Protein AF-A0AAX4PA21-F1 (afdb_monomer_lite)

Organism: NCBI:txid1461544

Radius of gyration: 29.42 Å; chains: 1; bounding box: 77×60×31 Å

Foldseek 3Di:
DVQLVVLLVLLVLLLPDDPVVDPDPVVVVVSVVLSVVLSVCVNVVPPVVVSVVVSVVSSVVCVVVSVVVVVVVVVVVVVVPPPCVVVVVVPPDDPDPDDDDDPPVVVVVVVCVVVVDDPVRVVVVVVVVVVVVVDDPPDD

Structure (mmCIF, N/CA/C/O backbone):
data_AF-A0AAX4PA21-F1
#
_entry.id   AF-A0AAX4PA21-F1
#
loop_
_atom_site.group_PDB
_atom_site.id
_atom_site.type_symbol
_atom_site.label_atom_id
_atom_site.label_alt_id
_atom_site.label_comp_id
_atom_site.label_asym_id
_atom_site.label_entity_id
_atom_site.label_seq_id
_atom_site.pdbx_PDB_ins_code
_atom_site.Cartn_x
_atom_site.Cartn_y
_atom_site.Cartn_z
_atom_site.occupancy
_atom_site.B_iso_or_equiv
_atom_site.auth_seq_id
_atom_site.auth_comp_id
_atom_site.auth_asym_id
_atom_site.auth_atom_id
_atom_site.pdbx_PDB_model_num
ATOM 1 N N . MET A 1 1 ? -2.334 -5.717 19.738 1.00 76.00 1 MET A N 1
ATOM 2 C CA . MET A 1 1 ? -1.137 -5.863 18.885 1.00 76.00 1 MET A CA 1
ATOM 3 C C . MET A 1 1 ? -1.393 -6.739 17.661 1.00 76.00 1 MET A C 1
ATOM 5 O O . MET A 1 1 ? -1.320 -6.211 16.564 1.00 76.00 1 MET A O 1
ATOM 9 N N . GLU A 1 2 ? -1.740 -8.027 17.789 1.00 87.81 2 GLU A N 1
ATOM 10 C CA . GLU A 1 2 ? -1.942 -8.899 16.606 1.00 87.81 2 GLU A CA 1
ATOM 11 C C . GLU A 1 2 ? -3.071 -8.433 15.673 1.00 87.81 2 GLU A C 1
ATOM 13 O O . GLU A 1 2 ? -2.865 -8.357 14.466 1.00 87.81 2 GLU A O 1
ATOM 18 N N . ARG A 1 3 ? -4.227 -8.036 16.227 1.00 87.81 3 ARG A N 1
ATOM 19 C CA . ARG A 1 3 ? -5.354 -7.486 15.447 1.00 87.81 3 ARG A CA 1
ATOM 20 C C . ARG A 1 3 ? -4.945 -6.266 14.617 1.00 87.81 3 ARG A C 1
ATOM 22 O O . ARG A 1 3 ? -5.234 -6.201 13.432 1.00 87.81 3 ARG A O 1
ATOM 29 N N . GLU A 1 4 ? -4.270 -5.311 15.248 1.00 90.12 4 GLU A N 1
ATOM 30 C CA . GLU A 1 4 ? -3.780 -4.088 14.603 1.00 90.12 4 GLU A CA 1
ATOM 31 C C . GLU A 1 4 ? -2.788 -4.410 13.484 1.00 90.12 4 GLU A C 1
ATOM 33 O O . GLU A 1 4 ? -2.931 -3.909 12.371 1.00 90.12 4 GLU A O 1
ATOM 38 N N . ARG A 1 5 ? -1.820 -5.295 13.756 1.00 89.88 5 ARG A N 1
ATOM 39 C CA . ARG A 1 5 ? -0.847 -5.733 12.752 1.00 89.88 5 ARG A CA 1
ATOM 40 C C . ARG A 1 5 ? -1.543 -6.393 11.558 1.00 89.88 5 ARG A C 1
ATOM 42 O O . ARG A 1 5 ? -1.212 -6.052 10.430 1.00 89.88 5 ARG A O 1
ATOM 49 N N . ALA A 1 6 ? -2.523 -7.266 11.796 1.00 91.62 6 ALA A N 1
ATOM 50 C CA . ALA A 1 6 ? -3.280 -7.927 10.734 1.00 91.62 6 ALA A CA 1
ATOM 51 C C . ALA A 1 6 ? -4.089 -6.934 9.879 1.00 91.62 6 ALA A C 1
ATOM 53 O O . ALA A 1 6 ? -4.144 -7.071 8.658 1.00 91.62 6 ALA A O 1
ATOM 54 N N . LEU A 1 7 ? -4.690 -5.913 10.503 1.00 91.31 7 LEU A N 1
ATOM 55 C CA . LEU A 1 7 ? -5.422 -4.863 9.788 1.00 91.31 7 LEU A CA 1
ATOM 56 C C . LEU A 1 7 ? -4.486 -4.007 8.928 1.00 91.31 7 LEU A C 1
ATOM 58 O O . LEU A 1 7 ? -4.760 -3.828 7.742 1.00 91.31 7 LEU A O 1
ATOM 62 N N . ARG A 1 8 ? -3.358 -3.542 9.480 1.00 91.94 8 ARG A N 1
ATOM 63 C CA . ARG A 1 8 ? -2.362 -2.779 8.707 1.00 91.94 8 ARG A CA 1
ATOM 64 C C . ARG A 1 8 ? -1.780 -3.592 7.558 1.00 91.94 8 ARG A C 1
ATOM 66 O O . ARG A 1 8 ? -1.688 -3.093 6.442 1.00 91.94 8 ARG A O 1
ATOM 73 N N . GLU A 1 9 ? -1.441 -4.855 7.805 1.00 92.12 9 GLU A N 1
ATOM 74 C CA . GLU A 1 9 ? -0.920 -5.749 6.770 1.00 92.12 9 GLU A CA 1
ATOM 75 C C . GLU A 1 9 ? -1.925 -5.945 5.630 1.00 92.12 9 GLU A C 1
ATOM 77 O O . GLU A 1 9 ? -1.547 -5.894 4.460 1.00 92.12 9 GLU A O 1
ATOM 82 N N . ARG A 1 10 ? -3.215 -6.108 5.948 1.00 90.69 10 ARG A N 1
ATOM 83 C CA . ARG A 1 10 ? -4.277 -6.201 4.938 1.00 90.69 10 ARG A CA 1
ATOM 84 C C . ARG A 1 10 ? -4.335 -4.947 4.065 1.00 90.69 10 ARG A C 1
ATOM 86 O O . ARG A 1 10 ? -4.359 -5.075 2.844 1.00 90.69 10 ARG A O 1
ATOM 93 N N . VAL A 1 11 ? -4.311 -3.759 4.671 1.00 91.06 11 VAL A N 1
ATOM 94 C CA . VAL A 1 11 ? -4.324 -2.491 3.924 1.00 91.06 11 VAL A CA 1
ATOM 95 C C . VAL A 1 11 ? -3.082 -2.375 3.044 1.00 91.06 11 VAL A C 1
ATOM 97 O O . VAL A 1 11 ? -3.195 -2.112 1.853 1.00 91.06 11 VAL A O 1
ATOM 100 N N . TYR A 1 12 ? -1.893 -2.649 3.575 1.00 90.50 12 TYR A N 1
ATOM 101 C CA . TYR A 1 12 ? -0.655 -2.500 2.806 1.00 90.50 12 TYR A CA 1
ATOM 102 C C . TYR A 1 12 ? -0.570 -3.492 1.639 1.00 90.50 12 TYR A C 1
ATOM 104 O O . TYR A 1 12 ? -0.027 -3.158 0.591 1.00 90.50 12 TYR A O 1
ATOM 112 N N . ARG A 1 13 ? -1.166 -4.684 1.775 1.00 88.25 13 ARG A N 1
ATOM 113 C CA . ARG A 1 13 ? -1.287 -5.647 0.670 1.00 88.25 13 ARG A CA 1
ATOM 114 C C . ARG A 1 13 ? -2.233 -5.172 -0.438 1.00 88.25 13 ARG A C 1
ATOM 116 O O . ARG A 1 13 ? -1.975 -5.479 -1.598 1.00 88.25 13 ARG A O 1
ATOM 123 N N . ALA A 1 14 ? -3.304 -4.450 -0.106 1.00 87.06 14 ALA A N 1
ATOM 124 C CA . ALA A 1 14 ? -4.195 -3.843 -1.102 1.00 87.06 14 ALA A CA 1
ATOM 125 C C . ALA A 1 14 ? -3.527 -2.647 -1.813 1.00 87.06 14 ALA A C 1
ATOM 127 O O . ALA A 1 14 ? -3.688 -2.446 -3.018 1.00 87.06 14 ALA A O 1
ATOM 128 N N . PHE A 1 15 ? -2.713 -1.890 -1.076 1.00 87.56 15 PHE A N 1
ATOM 129 C CA . PHE A 1 15 ? -1.952 -0.741 -1.561 1.00 87.56 15 PHE A CA 1
ATOM 130 C C . PHE A 1 15 ? -0.534 -1.137 -2.014 1.00 87.56 15 PHE A C 1
ATOM 132 O O . PHE A 1 15 ? 0.468 -0.718 -1.430 1.00 87.56 15 PHE A O 1
ATOM 139 N N . CYS A 1 16 ? -0.441 -1.900 -3.106 1.00 85.19 16 CYS A N 1
ATOM 140 C CA . CYS A 1 16 ? 0.825 -2.445 -3.617 1.00 85.19 16 CYS A CA 1
ATOM 141 C C . CYS A 1 16 ? 1.466 -1.677 -4.795 1.00 85.19 16 CYS A C 1
ATOM 143 O O . CYS A 1 16 ? 2.430 -2.170 -5.384 1.00 85.19 16 CYS A O 1
ATOM 145 N N . ALA A 1 17 ? 0.951 -0.500 -5.170 1.00 85.69 17 ALA A N 1
ATOM 146 C CA . ALA A 1 17 ? 1.513 0.276 -6.276 1.00 85.69 17 ALA A CA 1
ATOM 147 C C . ALA A 1 17 ? 2.932 0.788 -5.938 1.00 85.69 17 ALA A C 1
ATOM 149 O O . ALA A 1 17 ? 3.114 1.425 -4.894 1.00 85.69 17 ALA A O 1
ATOM 150 N N . PRO A 1 18 ? 3.945 0.529 -6.789 1.00 87.38 18 PRO A N 1
ATOM 151 C CA . PRO A 1 18 ? 5.292 1.046 -6.584 1.00 87.38 18 PRO A CA 1
ATOM 152 C C . PRO A 1 18 ? 5.378 2.530 -6.964 1.00 87.38 18 PRO A C 1
ATOM 154 O O . PRO A 1 18 ? 4.557 3.029 -7.739 1.00 87.38 18 PRO A O 1
ATOM 157 N N . ARG A 1 19 ? 6.404 3.223 -6.458 1.00 86.81 19 ARG A N 1
ATOM 158 C CA . ARG A 1 19 ? 6.626 4.663 -6.673 1.00 86.81 19 ARG A CA 1
ATOM 159 C C . ARG A 1 19 ? 6.642 5.047 -8.155 1.00 86.81 19 ARG A C 1
ATOM 161 O O . ARG A 1 19 ? 6.171 6.116 -8.523 1.00 86.81 19 ARG A O 1
ATOM 168 N N . GLU A 1 20 ? 7.174 4.176 -8.996 1.00 88.38 20 GLU A N 1
ATOM 169 C CA . GLU A 1 20 ? 7.315 4.364 -10.438 1.00 88.38 20 GLU A CA 1
ATOM 170 C C . GLU A 1 20 ? 5.966 4.388 -11.175 1.00 88.38 20 GLU A C 1
ATOM 172 O O . GLU A 1 20 ? 5.917 4.782 -12.337 1.00 88.38 20 GLU A O 1
ATOM 177 N N . SER A 1 21 ? 4.871 3.992 -10.515 1.00 84.56 21 SER A N 1
ATOM 178 C CA . SER A 1 21 ? 3.516 4.041 -11.087 1.00 84.56 21 SER A CA 1
ATOM 179 C C . SER A 1 21 ? 2.925 5.452 -11.120 1.00 84.56 21 SER A C 1
ATOM 181 O O . SER A 1 21 ? 1.872 5.648 -11.721 1.00 84.56 21 SER A O 1
ATOM 183 N N . PHE A 1 22 ? 3.571 6.421 -10.469 1.00 87.75 22 PHE A N 1
ATOM 184 C CA . PHE A 1 22 ? 3.063 7.780 -10.291 1.00 87.75 22 PHE A CA 1
ATOM 185 C C . PHE A 1 22 ? 3.906 8.774 -11.087 1.00 87.75 22 PHE A C 1
ATOM 187 O O . PHE A 1 22 ? 5.134 8.661 -11.145 1.00 87.75 22 PHE A O 1
ATOM 194 N N . ALA A 1 23 ? 3.253 9.761 -11.703 1.00 90.50 23 ALA A N 1
ATOM 195 C CA . ALA A 1 23 ? 3.933 10.749 -12.535 1.00 90.50 23 ALA A CA 1
ATOM 196 C C . ALA A 1 23 ? 4.616 11.826 -11.683 1.00 90.50 23 ALA A C 1
ATOM 198 O O . ALA A 1 23 ? 5.669 12.349 -12.059 1.00 90.50 23 ALA A O 1
ATOM 199 N N . THR A 1 24 ? 4.033 12.151 -10.527 1.00 95.25 24 THR A N 1
ATOM 200 C CA . THR A 1 24 ? 4.516 13.214 -9.640 1.00 95.25 24 THR A CA 1
ATOM 201 C C . THR A 1 24 ? 4.791 12.720 -8.220 1.00 95.25 24 THR A C 1
ATOM 203 O O . THR A 1 24 ? 4.386 11.635 -7.805 1.00 95.25 24 THR A O 1
ATOM 206 N N . ASN A 1 25 ? 5.554 13.514 -7.461 1.00 94.25 25 ASN A N 1
ATOM 207 C CA . ASN A 1 25 ? 5.801 13.236 -6.044 1.00 94.25 25 ASN A CA 1
ATOM 208 C C . ASN A 1 25 ? 4.532 13.452 -5.209 1.00 94.25 25 ASN A C 1
ATOM 210 O O . ASN A 1 25 ? 4.276 12.675 -4.299 1.00 94.25 25 ASN A O 1
ATOM 214 N N . AS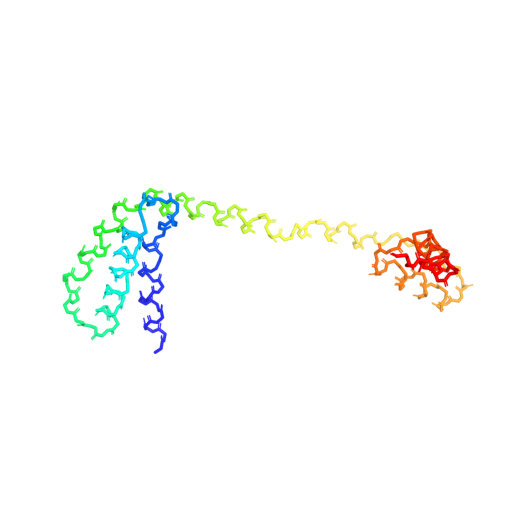P A 1 26 ? 3.733 14.455 -5.565 1.00 95.69 26 ASP A N 1
ATOM 215 C CA . ASP A 1 26 ? 2.504 14.797 -4.851 1.00 95.69 26 ASP A CA 1
ATOM 216 C C . ASP A 1 26 ? 1.485 13.657 -4.945 1.00 95.69 26 ASP A C 1
ATOM 218 O O . ASP A 1 26 ? 1.038 13.171 -3.917 1.00 95.69 26 ASP A O 1
ATOM 222 N N . GLU A 1 27 ? 1.251 13.102 -6.141 1.00 89.50 27 GLU A N 1
ATOM 223 C CA . GLU A 1 27 ? 0.379 11.925 -6.320 1.00 89.50 27 GLU A CA 1
ATOM 224 C C . GLU A 1 27 ? 0.838 10.710 -5.497 1.00 89.50 27 GLU A C 1
ATOM 226 O O . GLU A 1 27 ? 0.022 9.962 -4.958 1.00 89.50 27 GLU A O 1
ATOM 231 N N . TRP A 1 28 ? 2.154 10.498 -5.393 1.00 93.00 28 TRP A N 1
ATOM 232 C CA . TRP A 1 28 ? 2.708 9.434 -4.559 1.00 93.00 28 TRP A CA 1
ATOM 233 C C . TRP A 1 28 ? 2.474 9.696 -3.066 1.00 93.00 28 TRP A C 1
ATOM 235 O O . TRP A 1 28 ? 2.142 8.770 -2.326 1.00 93.00 28 TRP A O 1
ATOM 245 N N . ASN A 1 29 ? 2.634 10.941 -2.619 1.00 94.62 29 ASN A N 1
ATOM 246 C CA . ASN A 1 29 ? 2.389 11.314 -1.229 1.00 94.62 29 ASN A CA 1
ATOM 247 C C . ASN A 1 29 ? 0.901 11.196 -0.880 1.00 94.62 29 ASN A C 1
ATOM 249 O O . ASN A 1 29 ? 0.589 10.588 0.138 1.00 94.62 29 ASN A O 1
ATOM 253 N N . ASP A 1 30 ? 0.005 11.655 -1.756 1.00 92.44 30 ASP A N 1
ATOM 254 C CA . ASP A 1 30 ? -1.449 11.527 -1.598 1.00 92.44 30 ASP A CA 1
ATOM 255 C C . ASP A 1 30 ? -1.876 10.053 -1.508 1.00 92.44 30 ASP A C 1
ATOM 257 O O . ASP A 1 30 ? -2.781 9.688 -0.754 1.00 92.44 30 ASP A O 1
ATOM 261 N N . TYR A 1 31 ? -1.227 9.176 -2.278 1.00 91.44 31 TYR A N 1
ATOM 262 C CA . TYR A 1 31 ? -1.449 7.733 -2.213 1.00 91.44 31 TYR A CA 1
ATOM 263 C C . TYR A 1 31 ? -0.988 7.134 -0.875 1.00 91.44 31 TYR A C 1
ATOM 265 O O . TYR A 1 31 ? -1.691 6.306 -0.288 1.00 91.44 31 TYR A O 1
ATOM 273 N N . LEU A 1 32 ? 0.183 7.546 -0.376 1.00 93.50 32 LEU A N 1
ATOM 274 C CA . LEU A 1 32 ? 0.690 7.101 0.923 1.00 93.50 32 LEU A CA 1
ATOM 275 C C . LEU A 1 32 ? -0.176 7.603 2.082 1.00 93.50 32 LEU A C 1
ATOM 277 O O . LEU A 1 32 ? -0.457 6.826 2.992 1.00 93.50 32 LEU A O 1
ATOM 281 N N . GLU A 1 33 ? -0.621 8.857 2.036 1.00 94.38 33 GLU A N 1
ATOM 282 C CA . GLU A 1 33 ? -1.513 9.445 3.038 1.00 94.38 33 GLU A CA 1
ATOM 283 C C . G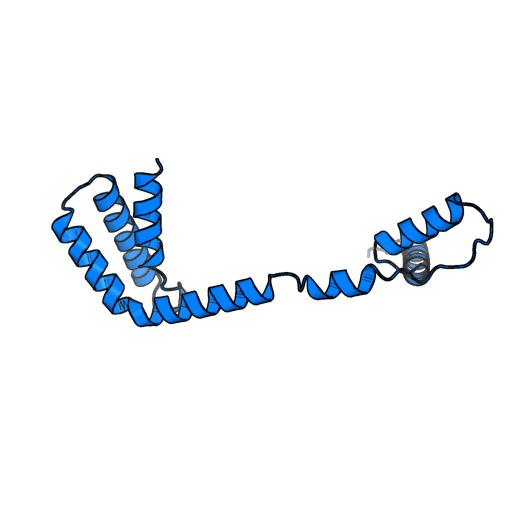LU A 1 33 ? -2.843 8.685 3.087 1.00 94.38 33 GLU A C 1
ATOM 285 O O . GLU A 1 33 ? -3.221 8.183 4.142 1.00 94.38 33 GLU A O 1
ATOM 290 N N . GLN A 1 34 ? -3.478 8.448 1.932 1.00 91.12 34 GLN A N 1
ATOM 291 C CA . GLN A 1 34 ? -4.707 7.648 1.856 1.00 91.12 34 GLN A CA 1
ATOM 292 C C . GLN A 1 34 ? -4.541 6.234 2.430 1.00 91.12 34 GLN A C 1
ATOM 294 O O . GLN A 1 34 ? -5.451 5.716 3.086 1.00 91.12 34 GLN A O 1
ATOM 299 N N . ARG A 1 35 ? -3.390 5.591 2.194 1.00 94.06 35 ARG A N 1
ATOM 300 C CA . ARG A 1 35 ? -3.093 4.267 2.754 1.00 94.06 35 ARG A CA 1
ATOM 301 C C . ARG A 1 35 ? -3.028 4.304 4.282 1.00 94.06 35 ARG A C 1
ATOM 303 O O . ARG A 1 35 ? -3.577 3.409 4.929 1.00 94.06 35 ARG A O 1
ATOM 310 N N . GLU A 1 36 ? -2.347 5.296 4.855 1.00 94.44 36 GLU A N 1
ATOM 311 C CA . GLU A 1 36 ? -2.227 5.432 6.310 1.00 94.44 36 GLU A CA 1
ATOM 312 C C . GLU A 1 36 ? -3.549 5.849 6.963 1.00 94.44 36 GLU A C 1
ATOM 314 O O . GLU A 1 36 ? -3.895 5.289 8.001 1.00 94.44 36 GLU A O 1
ATOM 319 N N . ASP A 1 37 ? -4.336 6.723 6.333 1.00 94.00 37 ASP A N 1
ATOM 320 C CA . ASP A 1 37 ? -5.660 7.124 6.822 1.00 94.00 37 ASP A CA 1
ATOM 321 C C . ASP A 1 37 ? -6.604 5.924 6.949 1.00 94.00 37 ASP A C 1
ATOM 323 O O . ASP A 1 37 ? -7.238 5.712 7.985 1.00 94.00 37 ASP A O 1
ATOM 327 N N . ILE A 1 38 ? -6.662 5.075 5.918 1.00 92.00 38 ILE A N 1
ATOM 328 C CA . ILE A 1 38 ? -7.483 3.856 5.938 1.00 92.00 38 ILE A CA 1
ATOM 329 C C . ILE A 1 38 ? -6.973 2.877 7.001 1.00 92.00 38 ILE A C 1
ATOM 331 O O . ILE A 1 38 ? -7.769 2.287 7.736 1.00 92.00 38 ILE A O 1
ATOM 335 N N . ALA A 1 39 ? -5.653 2.704 7.111 1.00 92.69 39 ALA A N 1
ATOM 336 C CA . ALA A 1 39 ? -5.058 1.848 8.132 1.00 92.69 39 ALA A CA 1
ATOM 337 C C . ALA A 1 39 ? -5.367 2.348 9.551 1.00 92.69 39 ALA A C 1
ATOM 339 O O . ALA A 1 39 ? -5.714 1.543 10.417 1.00 92.69 39 ALA A O 1
ATOM 340 N N . PHE A 1 40 ? -5.280 3.656 9.787 1.00 93.69 40 PHE A N 1
ATOM 341 C CA . PHE A 1 40 ? -5.590 4.282 11.067 1.00 93.69 40 PHE A CA 1
ATOM 342 C C . PHE A 1 40 ? -7.070 4.119 11.421 1.00 93.69 40 PHE A C 1
ATOM 344 O O . PHE A 1 40 ? -7.388 3.587 12.486 1.00 93.69 40 PHE A O 1
ATOM 351 N N . ASN A 1 41 ? -7.973 4.459 10.498 1.00 93.31 41 ASN A N 1
ATOM 352 C CA . ASN A 1 41 ? -9.415 4.348 10.711 1.00 93.31 41 ASN A CA 1
ATOM 353 C C . ASN A 1 41 ? -9.846 2.907 11.020 1.00 93.31 41 ASN A C 1
ATOM 355 O O . ASN A 1 41 ? -10.646 2.686 11.929 1.00 93.31 41 ASN A O 1
ATOM 359 N N . LEU A 1 42 ? -9.276 1.902 10.341 1.00 91.25 42 LEU A N 1
ATOM 360 C CA . LEU A 1 42 ? -9.571 0.492 10.628 1.00 91.25 42 LEU A CA 1
ATOM 361 C C . LEU A 1 42 ? -9.041 0.028 11.990 1.00 91.25 42 LEU A C 1
ATOM 363 O O . LEU A 1 42 ? -9.688 -0.791 12.649 1.00 91.25 42 LEU A O 1
ATOM 367 N N . VAL A 1 43 ? -7.874 0.518 12.415 1.00 91.81 43 VAL A N 1
ATOM 368 C CA . VAL A 1 43 ? -7.276 0.166 13.713 1.00 91.81 43 VAL A CA 1
ATOM 369 C C . VAL A 1 43 ? -8.069 0.784 14.865 1.00 91.81 43 VAL A C 1
ATOM 371 O O . VAL A 1 43 ? -8.440 0.061 15.794 1.00 91.81 43 VAL A O 1
ATOM 374 N N . GLU A 1 44 ? -8.381 2.076 14.766 1.00 91.12 44 GLU A N 1
ATOM 375 C CA . GLU A 1 44 ? -9.134 2.830 15.778 1.00 91.12 44 GLU A CA 1
ATOM 376 C C . GLU A 1 44 ? -10.647 2.565 15.712 1.00 91.12 44 GLU A C 1
ATOM 378 O O . GLU A 1 44 ? -11.391 2.865 16.644 1.00 91.12 44 GLU A O 1
ATOM 383 N N . GLY A 1 45 ? -11.117 1.944 14.628 1.00 88.75 45 GLY A N 1
ATOM 384 C CA . GLY A 1 45 ? -12.516 1.585 14.432 1.00 88.75 45 GLY A CA 1
ATOM 385 C C . GLY A 1 45 ? -13.419 2.767 14.075 1.00 88.75 45 GLY A C 1
ATOM 386 O O . GLY A 1 45 ? -14.622 2.687 14.333 1.00 88.75 45 GLY A O 1
ATOM 387 N N . ILE A 1 46 ? -12.856 3.818 13.481 1.00 87.25 46 ILE A N 1
ATOM 388 C CA . ILE A 1 46 ? -13.553 5.022 13.014 1.00 87.25 46 ILE A CA 1
ATOM 389 C C . ILE A 1 46 ? -14.196 4.720 11.657 1.00 87.25 46 ILE A C 1
ATOM 391 O O . ILE A 1 46 ? -13.533 4.189 10.769 1.00 87.25 46 ILE A O 1
ATOM 395 N N . ASP A 1 47 ? -15.492 5.019 11.511 1.00 85.62 47 ASP A N 1
ATOM 396 C CA . ASP A 1 47 ? -16.248 4.910 10.251 1.00 85.62 47 ASP A CA 1
ATOM 397 C C . ASP A 1 47 ? -15.948 3.628 9.452 1.00 85.62 47 ASP A C 1
ATOM 399 O O . ASP A 1 47 ? -15.690 3.647 8.246 1.00 85.62 47 ASP A O 1
ATOM 403 N N . GLN A 1 48 ? -15.965 2.483 10.150 1.00 87.06 48 GLN A N 1
ATOM 404 C CA . GLN A 1 48 ? -15.552 1.185 9.599 1.00 87.06 48 GLN A CA 1
ATOM 405 C C . GLN A 1 48 ? -16.287 0.836 8.302 1.00 87.06 48 GLN A C 1
ATOM 407 O O . GLN A 1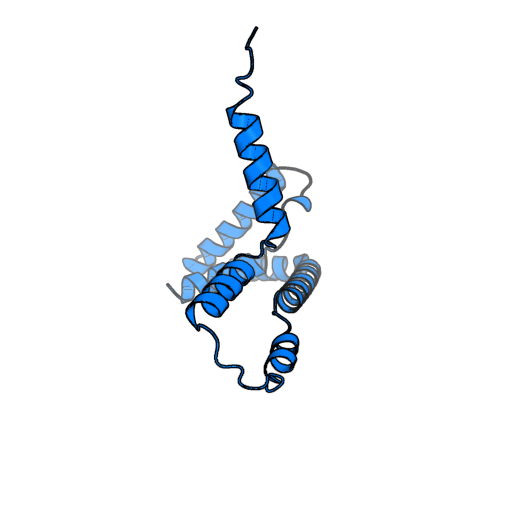 48 ? -15.661 0.347 7.372 1.00 87.06 48 GLN A O 1
ATOM 412 N N . ALA A 1 49 ? -17.587 1.125 8.208 1.00 86.00 49 ALA A N 1
ATOM 413 C CA . ALA A 1 49 ? -18.372 0.821 7.013 1.00 86.00 49 ALA A CA 1
ATOM 414 C C . ALA A 1 49 ? -17.896 1.602 5.775 1.00 86.00 49 ALA A C 1
ATOM 416 O O . ALA A 1 49 ? -17.753 1.023 4.701 1.00 86.00 49 ALA A O 1
ATOM 417 N N . GLU A 1 50 ? -17.616 2.900 5.922 1.00 87.81 50 GLU A N 1
ATOM 418 C CA . GLU A 1 50 ? -17.113 3.721 4.816 1.00 87.81 50 GLU A CA 1
ATOM 419 C C . GLU A 1 50 ? -15.675 3.334 4.461 1.00 87.81 50 GLU A C 1
ATOM 421 O O . GLU A 1 50 ? -15.328 3.189 3.289 1.00 87.81 50 GLU A O 1
ATOM 426 N N . THR A 1 51 ? -14.842 3.123 5.477 1.00 89.12 51 THR A N 1
ATOM 427 C CA . THR A 1 51 ? -13.434 2.770 5.297 1.00 89.12 51 THR A CA 1
ATOM 428 C C . THR A 1 51 ? -13.278 1.401 4.627 1.00 89.12 51 THR A C 1
ATOM 430 O O . THR A 1 51 ? -12.420 1.231 3.760 1.00 89.12 51 THR A O 1
ATOM 433 N N . GLU A 1 52 ? -14.130 0.428 4.962 1.00 87.12 52 GLU A N 1
ATOM 434 C CA . GLU A 1 52 ? -14.159 -0.873 4.289 1.00 87.12 52 GLU A CA 1
ATOM 435 C C . GLU A 1 52 ? -14.613 -0.776 2.831 1.00 87.12 52 GLU A C 1
ATOM 437 O O . GLU A 1 52 ? -14.046 -1.462 1.980 1.00 87.12 52 GLU A O 1
ATOM 442 N N . GLU A 1 53 ? -15.583 0.084 2.517 1.00 89.50 53 GLU A N 1
ATOM 443 C CA . GLU A 1 53 ? -16.014 0.307 1.134 1.00 89.50 53 GLU A CA 1
ATOM 444 C C . GLU A 1 53 ? -14.907 0.967 0.303 1.00 89.50 53 GLU A C 1
ATOM 446 O O . GLU A 1 53 ? -14.609 0.530 -0.811 1.00 89.50 53 GLU A O 1
ATOM 451 N N . ARG A 1 54 ? -14.222 1.969 0.870 1.00 85.19 54 ARG A N 1
ATOM 452 C CA . ARG A 1 54 ? -13.044 2.582 0.240 1.00 85.19 54 ARG A CA 1
ATOM 453 C C . ARG A 1 54 ? -11.949 1.549 -0.013 1.00 85.19 54 ARG A C 1
ATOM 455 O O . ARG A 1 54 ? -11.400 1.509 -1.112 1.00 85.19 54 ARG A O 1
ATOM 462 N N . LEU A 1 55 ? -11.669 0.687 0.965 1.00 86.88 55 LEU A N 1
ATOM 463 C CA . LEU A 1 55 ? -10.682 -0.380 0.817 1.00 86.88 55 LEU A CA 1
ATOM 464 C C . LEU A 1 55 ? -11.076 -1.369 -0.288 1.00 86.88 55 LEU A C 1
ATOM 466 O O . LEU A 1 55 ? -10.230 -1.708 -1.110 1.00 86.88 55 LEU A O 1
ATOM 470 N N . ARG A 1 56 ? -12.348 -1.780 -0.367 1.00 86.81 56 ARG A N 1
ATOM 471 C CA . ARG A 1 56 ? -12.832 -2.642 -1.458 1.00 86.81 56 ARG A CA 1
ATOM 472 C C . ARG A 1 56 ? -12.657 -2.001 -2.825 1.00 86.81 56 ARG A C 1
ATOM 474 O O . ARG A 1 56 ? -12.269 -2.686 -3.767 1.00 86.81 56 ARG A O 1
ATOM 481 N N . ARG A 1 57 ? -12.924 -0.698 -2.946 1.00 85.69 57 ARG A N 1
ATOM 482 C CA . ARG A 1 57 ? -12.738 0.017 -4.212 1.00 85.69 57 ARG A CA 1
ATOM 483 C C . ARG A 1 57 ? -11.280 -0.038 -4.662 1.00 85.69 57 ARG A C 1
ATOM 485 O O . ARG A 1 57 ? -11.014 -0.393 -5.805 1.00 85.69 57 ARG A O 1
ATOM 492 N N . VAL A 1 58 ? -10.354 0.213 -3.737 1.00 82.94 58 VAL A N 1
ATOM 493 C CA . VAL A 1 58 ? -8.912 0.129 -4.005 1.00 82.94 58 VAL A CA 1
ATOM 494 C C . VAL A 1 58 ? -8.479 -1.303 -4.325 1.00 82.94 58 VAL A C 1
ATOM 496 O O . VAL A 1 58 ? -7.677 -1.503 -5.230 1.00 82.94 58 VAL A O 1
ATOM 499 N N . GLU A 1 59 ? -9.020 -2.314 -3.640 1.00 82.12 59 GLU A N 1
ATOM 500 C CA . GLU A 1 59 ? -8.744 -3.725 -3.946 1.00 82.12 59 GLU A CA 1
ATOM 501 C C . GLU A 1 59 ? -9.180 -4.108 -5.367 1.00 82.12 59 GLU A C 1
ATOM 503 O O . GLU A 1 59 ? -8.468 -4.854 -6.035 1.00 82.12 59 GLU A O 1
ATOM 508 N N . VAL A 1 60 ? -10.321 -3.594 -5.838 1.00 82.31 60 VAL A N 1
ATOM 509 C CA . VAL A 1 60 ? -10.815 -3.833 -7.203 1.00 82.31 60 VAL A CA 1
ATOM 510 C C . VAL A 1 60 ? -9.971 -3.085 -8.233 1.00 82.31 60 VAL A C 1
ATOM 512 O O . VAL A 1 60 ? -9.549 -3.688 -9.216 1.00 82.31 60 VAL A O 1
ATOM 515 N N . GLU A 1 61 ? -9.695 -1.800 -8.005 1.00 79.25 61 GLU A N 1
ATOM 516 C CA . GLU A 1 61 ? -8.876 -0.972 -8.903 1.00 79.25 61 GLU A CA 1
ATOM 517 C C . GLU A 1 61 ? -7.443 -1.523 -9.032 1.00 79.25 61 GLU A C 1
ATOM 519 O O . GLU A 1 61 ? -6.874 -1.525 -10.122 1.00 79.25 61 GLU A O 1
ATOM 524 N N . ASN A 1 62 ? -6.884 -2.070 -7.947 1.00 77.31 62 ASN A N 1
ATOM 525 C CA . ASN A 1 62 ? -5.531 -2.625 -7.918 1.00 77.31 62 ASN A CA 1
ATOM 526 C C . ASN A 1 62 ? -5.469 -4.146 -8.125 1.00 77.31 62 ASN A C 1
ATOM 528 O O . ASN A 1 62 ? -4.380 -4.711 -8.009 1.00 77.31 62 ASN A O 1
ATOM 532 N N . ALA A 1 63 ? -6.580 -4.832 -8.418 1.00 75.75 63 ALA A N 1
ATOM 533 C CA . ALA A 1 63 ? -6.630 -6.298 -8.475 1.00 75.75 63 ALA A CA 1
ATOM 534 C C . ALA A 1 63 ? -5.582 -6.894 -9.434 1.00 75.75 63 ALA A C 1
ATOM 536 O O . ALA A 1 63 ? -4.861 -7.830 -9.072 1.00 75.75 63 ALA A O 1
ATOM 537 N N . ASP A 1 64 ? -5.446 -6.301 -10.621 1.00 73.00 64 ASP A N 1
ATOM 538 C CA . ASP A 1 64 ? -4.486 -6.731 -11.642 1.00 73.00 64 ASP A CA 1
ATOM 539 C C . ASP A 1 64 ? -3.033 -6.515 -11.184 1.00 73.00 64 ASP A C 1
ATOM 541 O O . ASP A 1 64 ? -2.174 -7.388 -11.348 1.00 73.00 64 ASP A O 1
ATOM 545 N N . THR A 1 65 ? -2.761 -5.385 -10.525 1.00 74.69 65 THR A N 1
ATOM 546 C CA . THR A 1 65 ? -1.445 -5.049 -9.957 1.00 74.69 65 THR A CA 1
ATOM 547 C C . THR A 1 65 ? -1.078 -5.984 -8.804 1.00 74.69 65 THR A C 1
ATOM 549 O O . THR A 1 65 ? 0.055 -6.463 -8.728 1.00 74.69 65 THR A O 1
ATOM 552 N N . ILE A 1 66 ? -2.038 -6.310 -7.931 1.00 75.19 66 ILE A N 1
ATOM 553 C CA . ILE A 1 66 ? -1.853 -7.252 -6.820 1.00 75.19 66 ILE A CA 1
ATOM 554 C C . ILE A 1 66 ? -1.518 -8.644 -7.365 1.00 75.19 66 ILE A C 1
ATOM 556 O O . ILE A 1 66 ? -0.592 -9.288 -6.867 1.00 75.19 66 ILE A O 1
ATOM 560 N N . ALA A 1 67 ? -2.235 -9.111 -8.391 1.00 74.62 67 ALA A N 1
ATOM 561 C CA . ALA A 1 67 ? -1.976 -10.406 -9.014 1.00 74.62 67 ALA A CA 1
ATOM 562 C C . ALA A 1 67 ? -0.573 -10.467 -9.641 1.00 74.62 67 ALA A C 1
ATOM 564 O O . ALA A 1 67 ? 0.166 -11.427 -9.408 1.00 74.62 67 ALA A O 1
ATOM 565 N N . ALA A 1 68 ? -0.175 -9.420 -10.369 1.00 77.25 68 ALA A N 1
ATOM 566 C CA . ALA A 1 68 ? 1.149 -9.329 -10.979 1.00 77.25 68 ALA A CA 1
ATOM 567 C C . ALA A 1 68 ? 2.280 -9.292 -9.935 1.00 77.25 68 ALA A C 1
ATOM 569 O O . ALA A 1 68 ? 3.301 -9.962 -10.101 1.00 77.25 68 ALA A O 1
ATOM 570 N N . ASN A 1 69 ? 2.101 -8.545 -8.844 1.00 76.12 69 ASN A N 1
ATOM 571 C CA . ASN A 1 69 ? 3.092 -8.452 -7.773 1.00 76.12 69 ASN A CA 1
ATOM 572 C C . ASN A 1 69 ? 3.226 -9.767 -6.994 1.00 76.12 69 ASN A C 1
ATOM 574 O O . ASN A 1 69 ? 4.345 -10.204 -6.738 1.00 76.12 69 ASN A O 1
ATOM 578 N N . ARG A 1 70 ? 2.113 -10.453 -6.700 1.00 76.44 70 ARG A N 1
ATOM 579 C CA . ARG A 1 70 ? 2.144 -11.782 -6.063 1.00 76.44 70 ARG A CA 1
ATOM 580 C C . ARG A 1 70 ? 2.829 -12.829 -6.933 1.00 76.44 70 ARG A C 1
ATOM 582 O O . ARG A 1 70 ? 3.578 -13.645 -6.411 1.00 76.44 70 ARG A O 1
ATOM 589 N N . ALA A 1 71 ? 2.599 -12.808 -8.246 1.00 72.56 71 ALA A N 1
ATOM 590 C CA . ALA A 1 71 ? 3.269 -13.729 -9.162 1.00 72.56 71 ALA A CA 1
ATOM 591 C C . ALA A 1 71 ? 4.797 -13.544 -9.133 1.00 72.56 71 ALA A C 1
ATOM 593 O O . ALA A 1 71 ? 5.530 -14.526 -9.052 1.00 72.56 71 ALA A O 1
ATOM 594 N N . LYS A 1 72 ? 5.270 -12.289 -9.116 1.00 74.00 72 LYS A N 1
ATOM 595 C CA . LYS A 1 72 ? 6.701 -11.965 -8.988 1.00 74.00 72 LYS A CA 1
ATOM 596 C C . LYS A 1 72 ? 7.288 -12.374 -7.636 1.00 74.00 72 LYS A C 1
ATOM 598 O O . LYS A 1 72 ? 8.425 -12.828 -7.588 1.00 74.00 72 LYS A O 1
ATOM 603 N N . GLU A 1 73 ? 6.537 -12.204 -6.548 1.00 72.50 73 GLU A N 1
ATOM 604 C CA . GLU A 1 73 ? 6.970 -12.603 -5.204 1.00 72.50 73 GLU A CA 1
ATOM 605 C C . GLU A 1 73 ? 7.153 -14.125 -5.106 1.00 72.50 73 GLU A C 1
ATOM 607 O O . GLU A 1 73 ? 8.191 -14.579 -4.632 1.00 72.50 73 GLU A O 1
ATOM 612 N N . VAL A 1 74 ? 6.209 -14.906 -5.647 1.00 75.19 74 VAL A N 1
ATOM 613 C CA . VAL A 1 74 ? 6.311 -16.376 -5.717 1.00 75.19 74 VAL A CA 1
ATOM 614 C C . VAL A 1 74 ? 7.505 -16.810 -6.569 1.00 75.19 74 VAL A C 1
ATOM 616 O O . VAL A 1 74 ? 8.274 -17.670 -6.150 1.00 75.19 74 VAL A O 1
ATOM 619 N N . GLU A 1 75 ? 7.713 -16.185 -7.732 1.00 73.06 75 GLU A N 1
ATOM 620 C CA . GLU A 1 75 ? 8.863 -16.487 -8.593 1.00 73.06 75 GLU A CA 1
ATOM 621 C C . GLU A 1 75 ? 10.203 -16.186 -7.895 1.00 73.06 75 GLU A C 1
ATOM 623 O O . GLU A 1 75 ? 11.139 -16.987 -7.966 1.00 73.06 75 GLU A O 1
ATOM 628 N N . MET A 1 76 ? 10.298 -15.060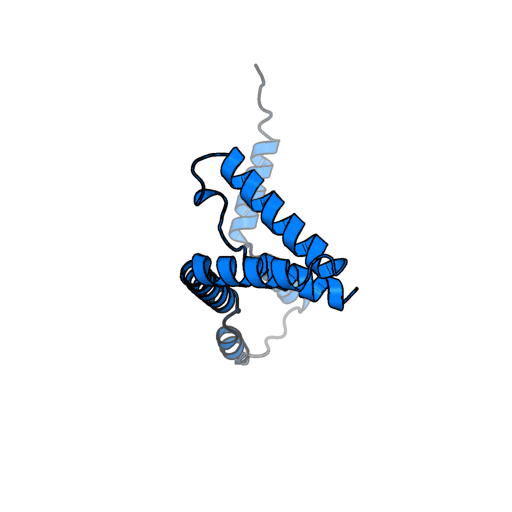 -7.176 1.00 67.06 76 MET A N 1
ATOM 629 C CA . MET A 1 76 ? 11.475 -14.737 -6.365 1.00 67.06 76 MET A CA 1
ATOM 630 C C . MET A 1 76 ? 11.677 -15.721 -5.210 1.00 67.06 76 MET A C 1
ATOM 632 O O . MET A 1 76 ? 12.816 -16.107 -4.950 1.00 67.06 76 MET A O 1
ATOM 636 N N . GLU A 1 77 ? 10.613 -16.130 -4.518 1.00 71.25 77 GLU A N 1
ATOM 637 C CA . GLU A 1 77 ? 10.695 -17.097 -3.420 1.00 71.25 77 GLU A CA 1
ATOM 638 C C . GLU A 1 77 ? 11.167 -18.472 -3.919 1.00 71.25 77 GLU A C 1
ATOM 640 O O . GLU A 1 77 ? 12.057 -19.079 -3.316 1.00 71.25 77 GLU A O 1
ATOM 645 N N . ASP A 1 78 ? 10.654 -18.934 -5.059 1.00 68.44 78 ASP A N 1
ATOM 646 C CA . ASP A 1 78 ? 11.093 -20.176 -5.700 1.00 68.44 78 ASP A CA 1
ATOM 647 C C . ASP A 1 78 ? 12.548 -20.098 -6.186 1.00 68.44 78 ASP A C 1
ATOM 649 O O . ASP A 1 78 ? 13.294 -21.075 -6.072 1.00 68.44 78 ASP A O 1
ATOM 653 N N . ALA A 1 79 ? 12.991 -18.937 -6.678 1.00 69.31 79 ALA A N 1
ATOM 654 C CA . ALA A 1 79 ? 14.384 -18.707 -7.059 1.00 69.31 79 ALA A CA 1
ATOM 655 C C . ALA A 1 79 ? 15.331 -18.624 -5.845 1.00 69.31 79 ALA A C 1
ATOM 657 O O . ALA A 1 79 ? 16.491 -19.036 -5.935 1.00 69.31 79 ALA A O 1
ATOM 658 N N . ALA A 1 80 ? 14.849 -18.099 -4.716 1.00 66.25 80 ALA A N 1
ATOM 659 C CA . ALA A 1 80 ? 15.597 -17.980 -3.468 1.00 66.25 80 ALA A CA 1
ATOM 660 C C . ALA A 1 80 ? 15.622 -19.286 -2.663 1.00 66.25 80 ALA A C 1
ATOM 662 O O . ALA A 1 80 ? 16.519 -19.471 -1.835 1.00 66.25 80 ALA A O 1
ATOM 663 N N . ARG A 1 81 ? 14.678 -20.207 -2.902 1.00 67.12 81 ARG A N 1
ATOM 664 C CA . ARG A 1 81 ? 14.694 -21.542 -2.306 1.00 67.12 81 ARG A CA 1
ATOM 665 C C . ARG A 1 81 ? 15.961 -22.259 -2.795 1.00 67.12 81 ARG A C 1
ATOM 667 O O . ARG A 1 81 ? 16.057 -22.594 -3.979 1.00 67.12 81 ARG A O 1
ATOM 674 N N . PRO A 1 82 ? 16.954 -22.525 -1.921 1.00 57.38 82 PRO A N 1
ATOM 675 C CA . PRO A 1 82 ? 18.125 -23.280 -2.331 1.00 57.38 82 PRO A CA 1
ATOM 676 C C . PRO A 1 82 ? 17.626 -24.622 -2.856 1.00 57.38 82 PRO A C 1
ATOM 678 O O . PRO A 1 82 ? 16.835 -25.292 -2.190 1.00 57.38 82 PRO A O 1
ATOM 681 N N . LYS A 1 83 ? 18.046 -25.003 -4.067 1.00 58.72 83 LYS A N 1
ATOM 682 C CA . LYS A 1 83 ? 17.748 -26.318 -4.638 1.00 58.72 83 LYS A CA 1
ATOM 683 C C . LYS A 1 83 ? 18.330 -27.374 -3.694 1.00 58.72 83 LYS A C 1
ATOM 685 O O . LYS A 1 83 ? 19.469 -27.795 -3.864 1.00 58.72 83 LYS A O 1
ATOM 690 N N . ALA A 1 84 ? 17.551 -27.817 -2.708 1.00 47.47 84 ALA A N 1
ATOM 691 C CA . ALA A 1 84 ? 17.925 -28.858 -1.749 1.00 47.47 84 ALA A CA 1
ATOM 692 C C . ALA A 1 84 ? 18.317 -30.173 -2.453 1.00 47.47 84 ALA A C 1
ATOM 694 O O . ALA A 1 84 ? 19.019 -31.006 -1.890 1.00 47.47 84 ALA A O 1
ATOM 695 N N . SER A 1 85 ? 17.953 -30.317 -3.731 1.00 45.28 85 SER A N 1
ATOM 696 C CA . SER A 1 85 ? 18.387 -31.405 -4.606 1.00 45.28 85 SER A CA 1
ATOM 697 C C . SER A 1 85 ? 19.889 -31.404 -4.935 1.00 45.28 85 SER A C 1
ATOM 699 O O . SER A 1 85 ? 20.401 -32.444 -5.328 1.00 45.28 85 SER A O 1
ATOM 701 N N . ALA A 1 86 ? 20.612 -30.288 -4.774 1.00 46.78 86 ALA A N 1
ATOM 702 C CA . ALA A 1 86 ? 22.070 -30.263 -4.940 1.00 46.78 86 ALA A CA 1
ATOM 703 C C . ALA A 1 86 ? 22.820 -30.793 -3.703 1.00 46.78 86 ALA A C 1
ATOM 705 O O . ALA A 1 86 ? 23.995 -31.128 -3.809 1.00 46.78 86 ALA A O 1
ATOM 706 N N . MET A 1 87 ? 22.150 -30.901 -2.547 1.00 42.62 87 MET A N 1
ATOM 707 C CA . MET A 1 87 ? 22.759 -31.423 -1.319 1.00 42.62 87 MET A CA 1
ATOM 708 C C . MET A 1 87 ? 22.669 -32.953 -1.223 1.00 42.62 87 MET A C 1
ATOM 710 O O . MET A 1 87 ? 23.539 -33.569 -0.625 1.00 42.62 87 MET A O 1
ATOM 714 N N . GLN A 1 88 ? 21.695 -33.583 -1.892 1.00 42.19 88 GLN A N 1
ATOM 715 C CA . GLN A 1 88 ? 21.577 -35.050 -1.924 1.00 42.19 88 GLN A CA 1
ATOM 716 C C . GLN A 1 88 ? 22.651 -35.729 -2.791 1.00 42.19 88 GLN A C 1
ATOM 718 O O . GLN A 1 88 ? 22.993 -36.876 -2.543 1.00 42.19 88 GLN A O 1
ATOM 723 N N . ILE A 1 89 ? 23.229 -35.025 -3.771 1.00 45.81 89 ILE A N 1
ATOM 724 C CA . ILE A 1 89 ? 24.317 -35.561 -4.616 1.00 45.81 89 ILE A CA 1
ATOM 725 C C . ILE A 1 89 ? 25.685 -35.449 -3.906 1.00 45.81 89 ILE A C 1
ATOM 727 O O . ILE A 1 89 ? 26.666 -36.033 -4.350 1.00 45.81 89 ILE A O 1
ATOM 731 N N . ALA A 1 90 ? 25.766 -34.726 -2.782 1.00 46.00 90 ALA A N 1
ATOM 732 C CA . ALA A 1 90 ? 27.005 -34.558 -2.020 1.00 46.00 90 ALA A CA 1
ATOM 733 C C . ALA A 1 90 ? 27.174 -35.562 -0.862 1.00 46.00 90 ALA A C 1
ATOM 735 O O . ALA A 1 90 ? 28.259 -35.623 -0.291 1.00 46.00 90 ALA A O 1
ATOM 736 N N . GLU A 1 91 ? 26.138 -36.334 -0.507 1.00 45.38 91 GLU A N 1
ATOM 737 C CA . GLU A 1 91 ? 26.215 -37.345 0.565 1.00 45.38 91 GLU A CA 1
ATOM 738 C C . GLU A 1 91 ? 26.732 -38.712 0.090 1.00 45.38 91 GLU A C 1
ATOM 740 O O . GLU A 1 91 ? 27.052 -39.564 0.916 1.00 45.38 91 GLU A O 1
ATOM 745 N N . GLU A 1 92 ? 26.881 -38.928 -1.219 1.00 47.50 92 GLU A N 1
ATOM 746 C CA . GLU A 1 92 ? 27.601 -40.095 -1.735 1.00 47.50 92 GLU A CA 1
ATOM 747 C C . GLU A 1 92 ? 29.112 -39.801 -1.675 1.00 47.50 92 GLU A C 1
ATOM 749 O O . GLU A 1 92 ? 29.752 -39.456 -2.669 1.00 47.50 92 GLU A O 1
ATOM 754 N N . GLU A 1 93 ? 29.681 -39.853 -0.464 1.00 48.19 93 GLU A N 1
ATOM 755 C CA . GLU A 1 93 ? 31.133 -39.840 -0.271 1.00 48.19 93 GLU A CA 1
ATOM 756 C C . GLU A 1 93 ? 31.744 -41.041 -1.017 1.00 48.19 93 GLU A C 1
ATOM 758 O O . GLU A 1 93 ? 31.435 -42.186 -0.679 1.00 48.19 93 GLU A O 1
ATOM 763 N N . PRO A 1 94 ? 32.650 -40.850 -1.996 1.00 47.75 94 PRO A N 1
ATOM 764 C CA . PRO A 1 94 ? 33.470 -41.958 -2.455 1.00 47.75 94 PRO A CA 1
ATOM 765 C C . PRO A 1 94 ? 34.401 -42.357 -1.305 1.00 47.75 94 PRO A C 1
ATOM 767 O O . PRO A 1 94 ? 35.222 -41.549 -0.867 1.00 47.75 94 PRO A O 1
ATOM 770 N N . GLU A 1 95 ? 34.281 -43.594 -0.816 1.00 48.59 95 GLU A N 1
ATOM 771 C CA . GLU A 1 95 ? 35.171 -44.168 0.198 1.00 48.59 95 GLU A CA 1
ATOM 772 C C . GLU A 1 95 ? 36.633 -44.072 -0.278 1.00 48.59 95 GLU A C 1
ATOM 774 O O . GLU A 1 95 ? 37.111 -44.855 -1.102 1.00 48.59 95 GLU A O 1
ATOM 779 N N . LEU A 1 96 ? 37.356 -43.055 0.198 1.00 48.12 96 LEU A N 1
ATOM 780 C CA . LEU A 1 96 ? 38.763 -42.861 -0.132 1.00 48.12 96 LEU A CA 1
ATOM 781 C C . LEU A 1 96 ? 39.611 -43.821 0.716 1.00 48.12 96 LEU A C 1
ATOM 783 O O . LEU A 1 96 ? 39.498 -43.794 1.944 1.00 48.12 96 LEU A O 1
ATOM 787 N N . PRO A 1 97 ? 40.509 -44.618 0.105 1.00 49.97 97 PRO A N 1
ATOM 788 C CA . PRO A 1 97 ? 41.325 -45.585 0.827 1.00 49.97 97 PRO A CA 1
ATOM 789 C C . PRO A 1 97 ? 42.162 -44.903 1.918 1.00 49.97 97 PRO A C 1
ATOM 791 O O . PRO A 1 97 ? 42.816 -43.877 1.688 1.00 49.97 97 PRO A O 1
ATOM 794 N N . GLU A 1 98 ? 42.125 -45.483 3.119 1.00 48.44 98 GLU A N 1
ATOM 795 C CA . GLU A 1 98 ? 42.822 -45.016 4.317 1.00 48.44 98 GLU A CA 1
ATOM 796 C C . GLU A 1 98 ? 44.346 -45.003 4.126 1.00 48.44 98 GLU A C 1
ATOM 798 O O . GLU A 1 98 ? 45.059 -45.952 4.443 1.00 48.44 98 GLU A O 1
ATOM 803 N N . MET A 1 99 ? 44.879 -43.883 3.644 1.00 43.50 99 MET A N 1
ATOM 804 C CA . MET A 1 99 ? 46.307 -43.588 3.726 1.00 43.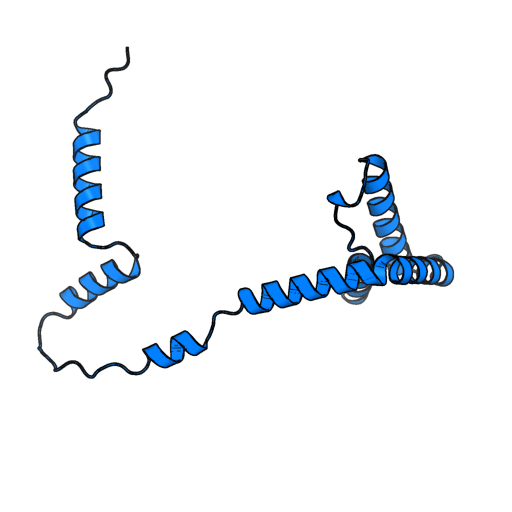50 99 MET A CA 1
ATOM 805 C C . MET A 1 99 ? 46.551 -42.766 4.992 1.00 43.50 99 MET A C 1
ATOM 807 O O . MET A 1 99 ? 46.303 -41.557 5.034 1.00 43.50 99 MET A O 1
ATOM 811 N N . ALA A 1 100 ? 47.003 -43.447 6.045 1.00 50.91 100 ALA A N 1
ATOM 812 C CA . ALA A 1 100 ? 47.449 -42.857 7.300 1.00 50.91 100 ALA A CA 1
ATOM 813 C C . ALA A 1 100 ? 48.508 -41.767 7.042 1.00 50.91 100 ALA A C 1
ATOM 815 O O . ALA A 1 100 ? 49.657 -42.052 6.714 1.00 50.91 100 ALA A O 1
ATOM 816 N N . GLY A 1 101 ? 48.118 -40.498 7.177 1.00 53.44 101 GLY A N 1
ATOM 817 C CA . GLY A 1 101 ? 49.011 -39.365 6.944 1.00 53.44 101 GLY A CA 1
ATOM 818 C C . GLY A 1 101 ? 48.415 -38.049 7.433 1.00 53.44 101 GLY A C 1
ATOM 819 O O . GLY A 1 101 ? 47.627 -37.418 6.738 1.00 53.44 101 GLY A O 1
ATOM 820 N N . ASN A 1 102 ? 48.798 -37.652 8.650 1.00 65.44 102 ASN A N 1
ATOM 821 C CA . ASN A 1 102 ? 48.594 -36.346 9.291 1.00 65.44 102 ASN A CA 1
ATOM 822 C C . ASN A 1 102 ? 47.229 -35.658 9.090 1.00 65.44 102 ASN A C 1
ATOM 824 O O . ASN A 1 102 ? 47.050 -34.783 8.240 1.00 65.44 102 ASN A O 1
ATOM 828 N N . ARG A 1 103 ? 46.312 -35.924 10.031 1.00 52.69 103 ARG A N 1
ATOM 829 C CA . ARG A 1 103 ? 45.022 -35.228 10.226 1.00 52.69 103 ARG A CA 1
ATOM 830 C C . ARG A 1 103 ? 45.149 -33.694 10.191 1.00 52.69 103 ARG A C 1
ATOM 832 O O . ARG A 1 103 ? 44.296 -33.018 9.626 1.00 52.69 103 ARG A O 1
ATOM 839 N N . ALA A 1 104 ? 46.261 -33.158 10.700 1.00 57.28 104 ALA A N 1
ATOM 840 C CA . ALA A 1 104 ? 46.575 -31.729 10.680 1.00 57.28 104 ALA A CA 1
ATOM 841 C C . ALA A 1 104 ? 46.773 -31.153 9.264 1.00 57.28 104 ALA A C 1
ATOM 843 O O . ALA A 1 104 ? 46.472 -29.988 9.021 1.00 57.28 104 ALA A O 1
ATOM 844 N N . GLN A 1 105 ? 47.274 -31.948 8.316 1.00 60.75 105 GLN A N 1
ATOM 845 C CA . GLN A 1 105 ? 47.532 -31.498 6.949 1.00 60.75 105 GLN A CA 1
ATOM 846 C C . GLN A 1 105 ? 46.246 -31.465 6.124 1.00 60.75 105 GLN A C 1
ATOM 848 O O . GLN A 1 105 ? 46.004 -30.485 5.422 1.00 60.75 105 GLN A O 1
ATOM 853 N N . ARG A 1 106 ? 45.370 -32.462 6.304 1.00 58.16 106 ARG A N 1
ATOM 854 C CA . ARG A 1 106 ? 44.003 -32.427 5.762 1.00 58.16 106 ARG A CA 1
ATOM 855 C C . ARG A 1 106 ? 43.191 -31.279 6.354 1.00 58.16 106 ARG A C 1
ATOM 857 O O . ARG A 1 106 ? 42.550 -30.558 5.605 1.00 58.16 106 ARG A O 1
ATOM 864 N N . GLN A 1 107 ? 43.280 -31.037 7.664 1.00 57.78 107 GLN A N 1
ATOM 865 C CA . GLN A 1 107 ? 42.575 -29.920 8.302 1.00 57.78 107 GLN A CA 1
ATOM 866 C C . GLN A 1 107 ? 43.042 -28.557 7.767 1.00 57.78 107 GLN A C 1
ATOM 868 O O . GLN A 1 107 ? 42.214 -27.685 7.521 1.00 57.78 107 GLN A O 1
ATOM 873 N N . LYS A 1 108 ? 44.347 -28.388 7.509 1.00 60.66 108 LYS A N 1
ATOM 874 C CA . LYS A 1 108 ? 44.885 -27.186 6.851 1.00 60.66 108 LYS A CA 1
ATOM 875 C C . LYS A 1 108 ? 44.375 -27.033 5.416 1.00 60.66 108 LYS A C 1
ATOM 877 O O . LYS A 1 108 ? 43.989 -25.935 5.043 1.00 60.66 108 LYS A O 1
ATOM 882 N N . GLN A 1 109 ? 44.332 -28.114 4.636 1.00 60.78 109 GLN A N 1
ATOM 883 C CA . GLN A 1 109 ? 43.813 -28.083 3.262 1.00 60.78 109 GLN A CA 1
ATOM 884 C C . GLN A 1 109 ? 42.305 -27.784 3.216 1.00 60.78 109 GLN A C 1
ATOM 886 O O . GLN A 1 109 ? 41.856 -26.977 2.407 1.00 60.78 109 GLN A O 1
ATOM 891 N N . LEU A 1 110 ? 41.523 -28.360 4.128 1.00 59.44 110 LEU A N 1
ATOM 892 C CA . LEU A 1 110 ? 40.086 -28.106 4.233 1.00 59.44 110 LEU A CA 1
ATOM 893 C C . LEU A 1 110 ? 39.785 -26.684 4.715 1.00 59.44 110 LEU A C 1
ATOM 895 O O . LEU A 1 110 ? 38.916 -26.036 4.149 1.00 59.44 110 LEU A O 1
ATOM 899 N N . ALA A 1 111 ? 40.541 -26.155 5.682 1.00 59.16 111 ALA A N 1
ATOM 900 C CA . ALA A 1 111 ? 40.409 -24.761 6.114 1.00 59.16 111 ALA A CA 1
ATOM 901 C C . ALA A 1 111 ? 40.708 -23.770 4.975 1.00 59.16 111 ALA A C 1
ATOM 903 O O . ALA A 1 111 ? 40.091 -22.712 4.897 1.00 59.16 111 ALA A O 1
ATOM 904 N N . THR A 1 112 ? 41.620 -24.128 4.065 1.00 59.09 112 THR A N 1
ATOM 905 C CA . THR A 1 112 ? 41.910 -23.316 2.877 1.00 59.09 112 THR A CA 1
ATOM 906 C C . THR A 1 112 ? 40.857 -23.435 1.777 1.00 59.09 112 THR A C 1
ATOM 908 O O . THR A 1 112 ? 40.647 -22.483 1.039 1.00 59.09 112 THR A O 1
ATOM 911 N N . LEU A 1 113 ? 40.169 -24.574 1.678 1.00 59.25 113 LEU A N 1
ATOM 912 C CA . LEU A 1 113 ? 39.054 -24.761 0.744 1.00 59.25 113 LEU A CA 1
ATOM 913 C C . LEU A 1 113 ? 37.770 -24.096 1.263 1.00 59.25 113 LEU A C 1
ATOM 915 O O . LEU A 1 113 ? 37.040 -23.488 0.486 1.00 59.25 113 LEU A O 1
ATOM 919 N N . ALA A 1 114 ? 37.531 -24.148 2.576 1.00 53.75 114 ALA A N 1
ATOM 920 C CA . ALA A 1 11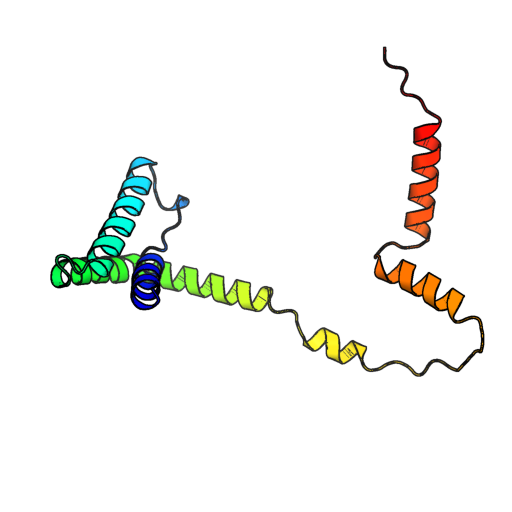4 ? 36.354 -23.580 3.233 1.00 53.75 114 ALA A CA 1
ATOM 921 C C . ALA A 1 114 ? 36.296 -22.044 3.172 1.00 53.75 114 ALA A C 1
ATOM 923 O O . ALA A 1 114 ? 35.213 -21.475 3.267 1.00 53.75 114 ALA A O 1
ATOM 924 N N . SER A 1 115 ? 37.431 -21.361 2.984 1.00 57.53 115 SER A N 1
ATOM 925 C CA . SER A 1 115 ? 37.449 -19.911 2.760 1.00 57.53 115 SER A CA 1
ATOM 926 C C . SER A 1 115 ? 37.137 -19.513 1.312 1.00 57.53 115 SER A C 1
ATOM 928 O O . SER A 1 115 ? 36.927 -18.332 1.056 1.00 57.53 115 SER A O 1
ATOM 930 N N . GLY A 1 116 ? 37.081 -20.462 0.368 1.00 63.44 116 GLY A N 1
ATOM 931 C CA . GLY A 1 116 ? 36.764 -20.209 -1.043 1.00 63.44 116 GLY A CA 1
ATOM 932 C C . GLY A 1 116 ? 37.927 -19.674 -1.891 1.00 63.44 116 GLY A C 1
ATOM 933 O O . GLY A 1 116 ? 37.720 -19.333 -3.054 1.00 63.44 116 GLY A O 1
ATOM 934 N N . TRP A 1 117 ? 39.152 -19.612 -1.354 1.00 63.81 117 TRP A N 1
ATOM 935 C CA . TRP A 1 117 ? 40.333 -19.118 -2.078 1.00 63.81 117 TRP A CA 1
ATOM 936 C C . TRP A 1 117 ? 41.298 -20.260 -2.408 1.00 63.81 117 TRP A C 1
ATOM 938 O O . TRP A 1 117 ? 41.766 -20.974 -1.523 1.00 63.81 117 TRP A O 1
ATOM 948 N N . SER A 1 118 ? 41.657 -20.416 -3.687 1.00 71.75 118 SER A N 1
ATOM 949 C CA . SER A 1 118 ? 42.663 -21.407 -4.086 1.00 71.75 118 SER A CA 1
ATOM 950 C C . SER A 1 118 ? 44.060 -21.013 -3.589 1.00 71.75 118 SER A C 1
ATOM 952 O O . SER A 1 118 ? 44.400 -19.833 -3.474 1.00 71.75 118 SER A O 1
ATOM 954 N N . MET A 1 119 ? 44.916 -22.005 -3.334 1.00 68.75 119 MET A N 1
ATOM 955 C CA . MET A 1 119 ? 46.273 -21.768 -2.821 1.00 68.75 119 MET A CA 1
ATOM 956 C C . MET A 1 119 ? 47.155 -20.970 -3.791 1.00 68.75 119 MET A C 1
ATOM 958 O O . MET A 1 119 ? 48.082 -20.276 -3.378 1.00 68.75 119 MET A O 1
ATOM 962 N N . GLU A 1 120 ? 46.852 -21.039 -5.087 1.00 70.38 120 GLU A N 1
ATOM 963 C CA . GLU A 1 120 ? 47.489 -20.205 -6.107 1.00 70.38 120 GLU A CA 1
ATOM 964 C C . GLU A 1 120 ? 47.068 -18.738 -6.001 1.00 70.38 120 GLU A C 1
ATOM 966 O O . GLU A 1 120 ? 47.904 -17.846 -6.147 1.00 70.38 120 GLU A O 1
ATOM 971 N N . LEU A 1 121 ? 45.788 -18.483 -5.714 1.00 72.31 121 LEU A N 1
ATOM 972 C CA . LEU A 1 121 ? 45.239 -17.138 -5.568 1.00 72.31 121 LEU A CA 1
ATOM 973 C C . LEU A 1 121 ? 45.827 -16.439 -4.333 1.00 72.31 121 LEU A C 1
ATOM 975 O O . LEU A 1 121 ? 46.245 -15.285 -4.420 1.00 72.31 121 LEU A O 1
ATOM 979 N N . VAL A 1 122 ? 45.963 -17.173 -3.222 1.00 75.69 122 VAL A N 1
ATOM 980 C CA . VAL A 1 122 ? 46.608 -16.689 -1.988 1.00 75.69 122 VAL A CA 1
ATOM 981 C C . VAL A 1 122 ? 48.077 -16.325 -2.231 1.00 75.69 122 VAL A C 1
ATOM 983 O O . VAL A 1 122 ? 48.522 -15.255 -1.823 1.00 75.69 122 VAL A O 1
ATOM 986 N N . LYS A 1 123 ? 48.835 -17.170 -2.946 1.00 76.69 123 LYS A N 1
ATOM 987 C CA . LYS A 1 123 ? 50.244 -16.890 -3.277 1.00 76.69 123 LYS A CA 1
ATOM 988 C C . LYS A 1 123 ? 50.402 -15.655 -4.165 1.00 76.69 123 LYS A C 1
ATOM 990 O O . LYS A 1 123 ? 51.270 -14.831 -3.898 1.00 76.69 123 LYS A O 1
ATOM 995 N N . LYS A 1 124 ? 49.565 -15.511 -5.201 1.00 79.69 124 LYS A N 1
ATOM 996 C CA . LYS A 1 124 ? 49.589 -14.335 -6.091 1.00 79.69 124 LYS A CA 1
ATOM 997 C C . LYS A 1 124 ? 49.288 -13.045 -5.326 1.00 79.69 124 LYS A C 1
ATOM 999 O O . LYS A 1 124 ? 49.996 -12.060 -5.506 1.00 79.69 124 LYS A O 1
ATOM 1004 N N . ARG A 1 125 ? 48.288 -13.073 -4.437 1.00 78.25 125 ARG A N 1
ATOM 1005 C CA . ARG A 1 125 ? 47.918 -11.941 -3.575 1.00 78.25 125 ARG A CA 1
ATOM 1006 C C . ARG A 1 125 ? 49.064 -11.534 -2.643 1.00 78.25 125 ARG A C 1
ATOM 1008 O O . ARG A 1 125 ? 49.423 -10.365 -2.612 1.00 78.25 125 ARG A O 1
ATOM 1015 N N . ALA A 1 126 ? 49.675 -12.499 -1.955 1.00 79.69 126 ALA A N 1
ATOM 1016 C CA . ALA A 1 126 ? 50.759 -12.237 -1.008 1.00 79.69 126 ALA A CA 1
ATOM 1017 C C . ALA A 1 126 ? 52.004 -11.623 -1.675 1.00 79.69 126 ALA A C 1
ATOM 1019 O O . ALA A 1 126 ? 52.647 -10.749 -1.100 1.00 79.69 126 ALA A O 1
ATOM 1020 N N . ILE A 1 127 ? 52.339 -12.056 -2.897 1.00 80.31 127 ILE A N 1
ATOM 1021 C CA . ILE A 1 127 ? 53.451 -11.475 -3.665 1.00 80.31 127 ILE A CA 1
ATOM 1022 C C . ILE A 1 127 ? 53.132 -10.034 -4.075 1.00 80.31 127 ILE A C 1
ATOM 1024 O O . ILE A 1 127 ? 54.001 -9.174 -3.961 1.00 80.31 127 ILE A O 1
ATOM 1028 N N . GLN A 1 128 ? 51.900 -9.763 -4.521 1.00 76.19 128 GLN A N 1
ATOM 1029 C CA . GLN A 1 128 ? 51.482 -8.411 -4.891 1.00 76.19 128 GLN A CA 1
ATOM 1030 C C . GLN A 1 128 ? 51.558 -7.458 -3.693 1.00 76.19 128 GLN A C 1
ATOM 1032 O O . GLN A 1 128 ? 52.152 -6.394 -3.803 1.00 76.19 128 GLN A O 1
ATOM 1037 N N . GLU A 1 129 ? 51.049 -7.872 -2.532 1.00 78.38 129 GLU A N 1
ATOM 1038 C CA . GLU A 1 129 ? 51.086 -7.060 -1.308 1.00 78.38 129 GLU A CA 1
ATOM 1039 C C . GLU A 1 129 ? 52.524 -6.785 -0.834 1.00 78.38 129 GLU A C 1
ATOM 1041 O O . GLU A 1 129 ? 52.833 -5.678 -0.397 1.00 78.38 129 GLU A O 1
ATOM 1046 N N . ALA A 1 130 ? 53.430 -7.758 -0.979 1.00 82.88 130 ALA A N 1
ATOM 1047 C CA . ALA A 1 130 ? 54.852 -7.562 -0.696 1.00 82.88 130 ALA A CA 1
ATOM 1048 C C . ALA A 1 130 ? 55.537 -6.608 -1.694 1.00 82.88 130 ALA A C 1
ATOM 1050 O O . ALA A 1 130 ? 56.510 -5.939 -1.347 1.00 82.88 130 ALA A O 1
ATOM 1051 N N . PHE A 1 131 ? 55.055 -6.537 -2.936 1.00 77.00 131 PHE A N 1
ATOM 1052 C CA . PHE A 1 131 ? 55.561 -5.591 -3.929 1.00 77.00 131 PHE A CA 1
ATOM 1053 C C . PHE A 1 131 ? 55.035 -4.176 -3.662 1.00 77.00 131 PHE A C 1
ATOM 1055 O O . PHE A 1 131 ? 55.805 -3.216 -3.663 1.00 77.00 131 PHE A O 1
ATOM 1062 N N . ASP A 1 132 ? 53.747 -4.061 -3.337 1.00 70.12 132 ASP A N 1
ATOM 1063 C CA . ASP A 1 132 ? 53.089 -2.797 -3.006 1.00 70.12 132 ASP A CA 1
ATOM 1064 C C . ASP A 1 132 ? 53.666 -2.174 -1.723 1.00 70.12 132 ASP A C 1
ATOM 1066 O O . ASP A 1 132 ? 53.733 -0.953 -1.609 1.00 70.12 132 ASP A O 1
ATOM 1070 N N . CYS A 1 133 ? 54.160 -2.980 -0.772 1.00 69.56 133 CYS A N 1
ATOM 1071 C CA . CYS A 1 133 ? 54.839 -2.447 0.414 1.00 69.56 133 CYS A CA 1
ATOM 1072 C C . CYS A 1 133 ? 56.277 -1.964 0.146 1.00 69.56 133 CYS A C 1
ATOM 1074 O O . CYS A 1 133 ? 56.832 -1.219 0.951 1.00 69.56 133 CYS A O 1
ATOM 1076 N N . LEU A 1 134 ? 56.900 -2.407 -0.951 1.00 68.38 134 LEU A N 1
ATOM 1077 C CA . LEU A 1 134 ? 58.255 -2.014 -1.359 1.00 68.38 134 LEU A CA 1
ATOM 1078 C C . LEU A 1 134 ? 58.247 -0.739 -2.209 1.00 68.38 134 LEU A C 1
ATOM 1080 O O . LEU A 1 134 ? 59.195 0.046 -2.155 1.00 68.38 134 LEU A O 1
ATOM 1084 N N . VAL A 1 135 ? 57.173 -0.513 -2.965 1.00 64.31 135 VAL A N 1
ATOM 1085 C CA . VAL A 1 135 ? 56.975 0.707 -3.747 1.00 64.31 135 VAL A CA 1
ATOM 1086 C C . VAL A 1 135 ? 56.210 1.717 -2.897 1.00 64.31 135 VAL A C 1
ATOM 1088 O O . VAL A 1 135 ? 54.989 1.820 -2.958 1.00 64.31 135 VAL A O 1
ATOM 1091 N N . VAL A 1 136 ? 56.939 2.499 -2.099 1.00 61.56 136 VAL A N 1
ATOM 1092 C CA . VAL A 1 136 ? 56.375 3.716 -1.501 1.00 61.56 136 VAL A CA 1
ATOM 1093 C C . VAL A 1 136 ? 55.942 4.624 -2.659 1.00 61.56 136 VAL A C 1
ATOM 1095 O O . VAL A 1 136 ? 56.795 4.958 -3.489 1.00 61.56 136 VAL A O 1
ATOM 1098 N N . PRO A 1 137 ? 54.663 5.026 -2.776 1.00 57.69 137 PRO A N 1
ATOM 1099 C CA . PRO A 1 137 ? 54.279 5.989 -3.793 1.00 57.69 137 PRO A CA 1
ATOM 1100 C C . PRO A 1 137 ? 55.035 7.287 -3.510 1.00 57.69 137 PRO A C 1
ATOM 1102 O O . PRO A 1 137 ? 54.832 7.928 -2.478 1.00 57.69 137 PRO A O 1
ATOM 1105 N N . VAL A 1 138 ? 55.941 7.657 -4.416 1.00 58.12 138 VAL A N 1
ATOM 1106 C CA . VAL A 1 138 ? 56.531 8.994 -4.440 1.00 58.12 138 VAL A CA 1
ATOM 1107 C C . VAL A 1 138 ? 55.383 9.950 -4.755 1.00 58.12 138 VAL A C 1
ATOM 1109 O O . VAL A 1 138 ? 54.988 10.094 -5.910 1.00 58.12 138 VAL A O 1
ATOM 1112 N N . MET A 1 139 ? 54.790 10.537 -3.715 1.00 56.41 139 MET A N 1
ATOM 1113 C CA . MET A 1 139 ? 53.882 11.670 -3.862 1.00 56.41 139 MET A CA 1
ATOM 1114 C C . MET A 1 139 ? 54.715 12.871 -4.324 1.00 56.41 139 MET A C 1
ATOM 1116 O O . MET A 1 139 ? 55.607 13.311 -3.598 1.00 56.41 139 MET A O 1
ATOM 1120 N N . PHE A 1 140 ? 54.436 13.358 -5.532 1.00 49.38 140 PHE A N 1
ATOM 1121 C CA . PHE A 1 140 ? 54.745 14.723 -5.959 1.00 49.38 140 PHE A CA 1
ATOM 1122 C C . PHE A 1 140 ? 53.496 15.585 -5.796 1.00 49.38 140 PHE A C 1
ATOM 1124 O O . PHE A 1 140 ? 52.392 15.053 -6.061 1.00 49.38 140 PHE A O 1
#

Sequence (140 aa):
MERERALRERVYRAFCAPRESFATNDEWNDYLEQREDIAFNLVEGIDQAETEERLRRVEVENADTIAANRAKEVEMEDAARPKASAMQIAEEEPELPEMAGNRAQRQKQLATLASGWSMELVKKRAIQEAFDCLVVPVMF

Secondary structure (DSSP, 8-state):
-HHHHHHHHHHHHH----GGG-SSHHHHHHHHHHHHHHHHHHHHTTTHHHHHHHHHHHHHHTHHHHHHHHHHHHHHHHHHS--GGGTGGGS-----------HHHHHHHHHHHHTT--HHHHHHHHHHHHHHTTS-----

InterPro domains:
  IPR015877 MAT1, centre [PF06391] (2-106)

pLDDT: mean 74.55, std 15.73, range [42.19, 95.69]